Protein AF-A0A941GU88-F1 (afdb_monomer)

Structure (mmCIF, N/CA/C/O backbone):
data_AF-A0A941GU88-F1
#
_entry.id   AF-A0A941GU88-F1
#
loop_
_atom_site.group_PDB
_atom_site.id
_atom_site.type_symbol
_atom_site.label_atom_id
_atom_site.label_alt_id
_atom_site.label_comp_id
_atom_site.label_asym_id
_atom_site.label_entity_id
_atom_site.label_seq_id
_atom_site.pdbx_PDB_ins_code
_atom_site.Cartn_x
_atom_site.Cartn_y
_atom_site.Cartn_z
_atom_site.occupancy
_atom_site.B_iso_or_equiv
_atom_site.auth_seq_id
_atom_site.auth_comp_id
_atom_site.auth_asym_id
_atom_site.auth_atom_id
_atom_site.pdbx_PDB_model_num
ATOM 1 N N . MET A 1 1 ? -29.406 10.572 0.539 1.00 35.41 1 MET A N 1
ATOM 2 C CA . MET A 1 1 ? -28.451 10.526 -0.590 1.00 35.41 1 MET A CA 1
ATOM 3 C C . MET A 1 1 ? -27.058 10.424 0.008 1.00 35.41 1 MET A C 1
ATOM 5 O O . MET A 1 1 ? -26.569 11.418 0.525 1.00 35.41 1 MET A O 1
ATOM 9 N N . ASN A 1 2 ? -26.474 9.225 0.069 1.00 42.28 2 ASN A N 1
ATOM 10 C CA . ASN A 1 2 ? -25.152 9.045 0.674 1.00 42.28 2 ASN A CA 1
ATOM 11 C C . ASN A 1 2 ? -24.099 9.545 -0.313 1.00 42.28 2 ASN A C 1
ATOM 13 O O . ASN A 1 2 ? -23.952 8.981 -1.395 1.00 42.28 2 ASN A O 1
ATOM 17 N N . ALA A 1 3 ? -23.410 10.628 0.042 1.00 50.34 3 ALA A N 1
ATOM 18 C CA . ALA A 1 3 ? -22.250 11.082 -0.702 1.00 50.34 3 ALA A CA 1
ATOM 19 C C . ALA A 1 3 ? -21.208 9.957 -0.683 1.00 50.34 3 ALA A C 1
ATOM 21 O O . ALA A 1 3 ? -20.727 9.547 0.375 1.00 50.34 3 ALA A O 1
ATOM 22 N N . ASN A 1 4 ? -20.902 9.420 -1.858 1.00 61.75 4 ASN A N 1
ATOM 23 C CA . ASN A 1 4 ? -19.800 8.493 -2.050 1.00 61.75 4 ASN A CA 1
ATOM 24 C C . ASN A 1 4 ? -18.497 9.242 -1.720 1.00 61.75 4 ASN A C 1
ATOM 26 O O . ASN A 1 4 ? -17.957 9.951 -2.560 1.00 61.75 4 ASN A O 1
ATOM 30 N N . ASN A 1 5 ? -18.020 9.123 -0.476 1.00 83.12 5 ASN A N 1
ATOM 31 C CA . ASN A 1 5 ? -16.835 9.812 0.058 1.00 83.12 5 ASN A CA 1
ATOM 32 C C . ASN A 1 5 ? -15.508 9.210 -0.442 1.00 83.12 5 ASN A C 1
ATOM 34 O O . ASN A 1 5 ? -14.547 9.064 0.312 1.00 83.12 5 ASN A O 1
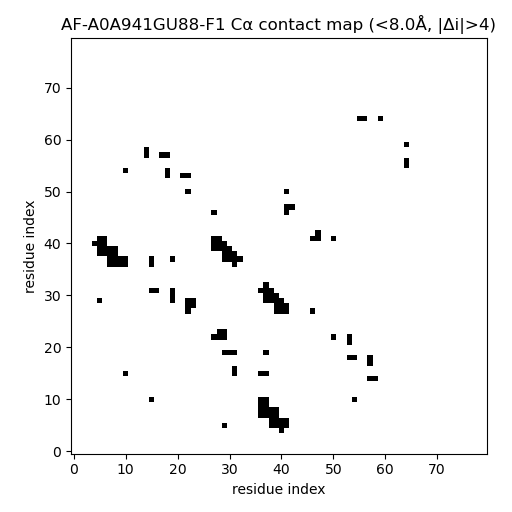ATOM 38 N N . PHE A 1 6 ? -15.444 8.857 -1.721 1.00 87.75 6 PHE A N 1
ATOM 39 C CA . PHE A 1 6 ? -14.198 8.433 -2.336 1.00 87.75 6 PHE A CA 1
ATOM 40 C C . PHE A 1 6 ? -13.259 9.632 -2.498 1.00 87.75 6 PHE A C 1
ATOM 42 O O . PHE A 1 6 ? -13.681 10.753 -2.797 1.00 87.75 6 PHE A O 1
ATOM 49 N N . LYS A 1 7 ? -11.974 9.395 -2.248 1.00 90.38 7 LYS A N 1
ATOM 50 C CA . LYS A 1 7 ? -10.894 10.366 -2.400 1.00 90.38 7 LYS A CA 1
ATOM 51 C C . LYS A 1 7 ? -9.883 9.839 -3.401 1.00 90.38 7 LYS A C 1
ATOM 53 O O . LYS A 1 7 ? -9.505 8.670 -3.357 1.00 90.38 7 LYS A O 1
ATOM 58 N N . GLU A 1 8 ? -9.447 10.723 -4.287 1.00 92.88 8 GLU A N 1
ATOM 59 C CA . GLU A 1 8 ? -8.414 10.424 -5.268 1.00 92.88 8 GLU A CA 1
ATOM 60 C C . GLU A 1 8 ? -7.054 10.241 -4.584 1.00 92.88 8 GLU A C 1
ATOM 62 O O . GLU A 1 8 ? -6.623 11.075 -3.782 1.00 92.88 8 GLU A O 1
ATOM 67 N N . VAL A 1 9 ? -6.352 9.172 -4.947 1.00 92.38 9 VAL A N 1
ATOM 68 C CA . VAL A 1 9 ? -4.992 8.882 -4.499 1.00 92.38 9 VAL A CA 1
ATOM 69 C C . VAL A 1 9 ? -4.023 9.171 -5.642 1.00 92.38 9 VAL A C 1
ATOM 71 O O . VAL A 1 9 ? -4.009 8.495 -6.674 1.00 92.38 9 VAL A O 1
ATOM 74 N N . LYS A 1 10 ? -3.181 10.193 -5.454 1.00 91.19 10 LYS A N 1
ATOM 75 C CA . LYS A 1 10 ? -2.181 10.614 -6.443 1.00 91.19 10 LYS A CA 1
ATOM 76 C C . LYS A 1 10 ? -0.955 9.702 -6.397 1.00 91.19 10 LYS A C 1
ATOM 78 O O . LYS A 1 10 ? -0.036 9.928 -5.618 1.00 91.19 10 LYS A O 1
ATOM 83 N N . ILE A 1 11 ? -0.936 8.696 -7.266 1.00 91.94 11 ILE A N 1
ATOM 84 C CA . ILE A 1 11 ? 0.187 7.767 -7.479 1.00 91.94 11 ILE A CA 1
ATOM 85 C C . ILE A 1 11 ? 0.438 7.572 -8.977 1.00 91.94 11 ILE A C 1
ATOM 87 O O . ILE A 1 11 ? -0.465 7.781 -9.804 1.00 91.94 11 ILE A O 1
ATOM 91 N N . LYS A 1 12 ? 1.665 7.186 -9.357 1.00 91.12 12 LYS A N 1
ATOM 92 C CA . LYS A 1 12 ? 1.962 6.961 -10.778 1.00 91.12 12 LYS A CA 1
ATOM 93 C C . LYS A 1 12 ? 1.220 5.727 -11.291 1.00 91.12 12 LYS A C 1
ATOM 95 O O . LYS A 1 12 ? 0.731 4.882 -10.545 1.00 91.12 12 LYS A O 1
ATOM 100 N N . ARG A 1 13 ? 1.033 5.695 -12.612 1.00 88.19 13 ARG A N 1
ATOM 101 C CA . ARG A 1 13 ? 0.141 4.735 -13.277 1.00 88.19 13 ARG A CA 1
ATOM 102 C C . ARG A 1 13 ? 0.587 3.284 -13.084 1.00 88.19 13 ARG A C 1
ATOM 104 O O . ARG A 1 13 ? -0.273 2.414 -13.018 1.00 88.19 13 ARG A O 1
ATOM 111 N N . ALA A 1 14 ? 1.895 3.042 -13.004 1.00 90.38 14 ALA A N 1
ATOM 112 C CA . ALA A 1 14 ? 2.462 1.704 -12.860 1.00 90.38 14 ALA A CA 1
ATOM 113 C C . ALA A 1 14 ? 2.141 1.087 -11.488 1.00 90.38 14 ALA A C 1
ATOM 115 O O . ALA A 1 14 ? 1.881 -0.107 -11.397 1.00 90.38 14 ALA A O 1
ATOM 116 N N . GLU A 1 15 ? 2.086 1.909 -10.441 1.00 92.06 15 GLU A N 1
ATOM 117 C CA . GLU A 1 15 ? 1.870 1.489 -9.057 1.00 92.06 15 GLU A CA 1
ATOM 118 C C . GLU A 1 15 ? 0.376 1.318 -8.712 1.00 92.06 15 GLU A C 1
ATOM 120 O O . GLU A 1 15 ? 0.037 0.621 -7.756 1.00 92.06 15 GLU A O 1
ATOM 125 N N . ARG A 1 16 ? -0.538 1.904 -9.509 1.00 93.44 16 ARG A N 1
ATOM 126 C CA . ARG A 1 16 ? -1.997 1.905 -9.253 1.00 93.44 16 ARG A CA 1
ATOM 127 C C . ARG A 1 16 ? -2.579 0.525 -9.009 1.00 93.44 16 ARG A C 1
ATOM 129 O O . ARG A 1 16 ? -3.322 0.345 -8.050 1.00 93.44 16 ARG A O 1
ATOM 136 N N . TRP A 1 17 ? -2.248 -0.432 -9.870 1.00 92.62 17 TRP A N 1
ATOM 137 C CA . TRP A 1 17 ? -2.809 -1.778 -9.786 1.00 92.62 17 TRP A CA 1
ATOM 138 C C . TRP A 1 17 ? -2.346 -2.505 -8.532 1.00 92.62 17 TRP A C 1
ATOM 140 O O . TRP A 1 17 ? -3.154 -3.129 -7.855 1.00 92.62 17 TRP A O 1
ATOM 150 N N . GLN A 1 18 ? -1.068 -2.380 -8.182 1.00 95.12 18 GLN A N 1
ATOM 151 C CA . GLN A 1 18 ? -0.536 -3.025 -6.988 1.00 95.12 18 GLN A CA 1
ATOM 152 C C . GLN A 1 18 ? -1.154 -2.436 -5.713 1.00 95.12 18 GLN A C 1
ATOM 154 O O . GLN A 1 18 ? -1.515 -3.190 -4.811 1.00 95.12 18 GLN A O 1
ATOM 159 N N . VAL A 1 19 ? -1.337 -1.110 -5.660 1.00 96.00 19 VAL A N 1
ATOM 160 C CA . VAL A 1 19 ? -2.032 -0.450 -4.543 1.00 96.00 19 VAL A CA 1
ATOM 161 C C . VAL A 1 19 ? -3.490 -0.908 -4.484 1.00 96.00 19 VAL A C 1
ATOM 163 O O . VAL A 1 19 ? -3.951 -1.305 -3.421 1.00 96.00 19 VAL A O 1
ATOM 166 N N . TYR A 1 20 ?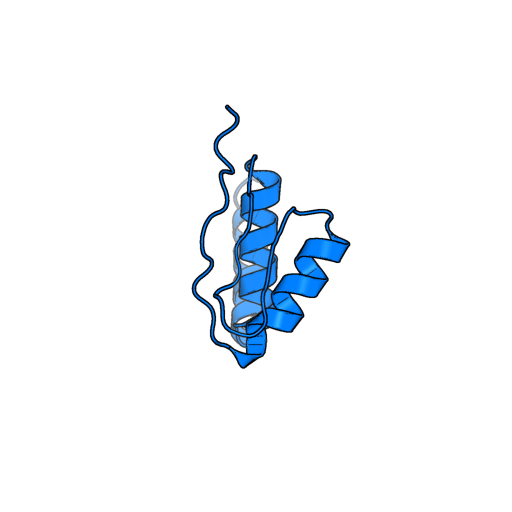 -4.200 -0.915 -5.615 1.00 96.19 20 TYR A N 1
ATOM 167 C CA . TYR A 1 20 ? -5.590 -1.365 -5.700 1.00 96.19 20 TYR A CA 1
ATOM 168 C C . TYR A 1 20 ? -5.778 -2.785 -5.151 1.00 96.19 20 TYR A C 1
ATOM 170 O O . TYR A 1 20 ? -6.590 -2.978 -4.250 1.00 96.19 20 TYR A O 1
ATOM 178 N N . TYR A 1 21 ? -4.987 -3.756 -5.619 1.00 95.81 21 TYR A N 1
ATOM 179 C CA . TYR A 1 21 ? -5.107 -5.141 -5.154 1.00 95.81 21 TYR A CA 1
ATOM 180 C C . TYR A 1 21 ? -4.833 -5.274 -3.654 1.00 95.81 21 TYR A C 1
ATOM 182 O O . TYR A 1 21 ? -5.585 -5.946 -2.954 1.00 95.81 21 TYR A O 1
ATOM 190 N N . ARG A 1 22 ? -3.819 -4.573 -3.130 1.00 97.25 22 ARG A N 1
ATOM 191 C CA . ARG A 1 22 ? -3.542 -4.572 -1.687 1.00 97.25 22 ARG A CA 1
ATOM 192 C C . ARG A 1 22 ? -4.676 -3.966 -0.865 1.00 97.25 22 ARG A C 1
ATOM 194 O O . ARG A 1 22 ? -4.985 -4.478 0.203 1.00 97.25 22 ARG A O 1
ATOM 201 N N . LEU A 1 23 ? -5.307 -2.896 -1.343 1.00 96.38 23 LEU A N 1
ATOM 202 C CA . LEU A 1 23 ? -6.460 -2.308 -0.659 1.00 96.38 23 LEU A CA 1
ATOM 203 C C . LEU A 1 23 ? -7.664 -3.257 -0.661 1.00 96.38 23 LEU A C 1
ATOM 205 O O . LEU A 1 23 ? -8.347 -3.346 0.354 1.00 96.38 23 LEU A O 1
ATOM 209 N N . GLN A 1 24 ? -7.887 -4.003 -1.748 1.00 96.19 24 GLN A N 1
ATOM 210 C CA . GLN A 1 24 ? -8.929 -5.034 -1.795 1.00 96.19 24 GLN A CA 1
ATOM 211 C C . GLN A 1 24 ? -8.671 -6.179 -0.807 1.00 96.19 24 GLN A C 1
ATOM 213 O O . GLN A 1 24 ? -9.601 -6.595 -0.124 1.00 96.19 24 GLN A O 1
ATOM 218 N N . GLU A 1 25 ? -7.427 -6.658 -0.692 1.00 97.00 25 GLU A N 1
ATOM 219 C CA . GLU A 1 25 ? -7.036 -7.685 0.291 1.00 97.00 25 GLU A CA 1
ATOM 220 C C . GLU A 1 25 ? -7.266 -7.238 1.743 1.00 97.00 25 GLU A C 1
ATOM 222 O O . GLU A 1 25 ? -7.509 -8.067 2.615 1.00 97.00 25 GLU A O 1
ATOM 227 N N . LEU A 1 26 ? -7.191 -5.930 2.001 1.00 95.38 26 LEU A N 1
ATOM 228 C CA . LEU A 1 26 ? -7.457 -5.316 3.304 1.00 95.38 26 LEU A CA 1
ATOM 229 C C . LEU A 1 26 ? -8.931 -4.923 3.498 1.00 95.38 26 LEU A C 1
ATOM 231 O O . LEU A 1 26 ? -9.251 -4.256 4.479 1.00 95.38 26 LEU A O 1
ATOM 235 N N . GLU A 1 27 ? -9.808 -5.287 2.557 1.00 94.94 27 GLU A N 1
ATOM 236 C CA . GLU A 1 27 ? -11.235 -4.940 2.553 1.00 94.94 27 GLU A CA 1
ATOM 237 C C . GLU A 1 27 ? -11.503 -3.420 2.589 1.00 94.94 27 GLU A C 1
ATOM 239 O O . GLU A 1 27 ? -12.555 -2.957 3.035 1.00 94.94 27 GLU A O 1
ATOM 244 N N . ILE A 1 28 ? -10.563 -2.615 2.081 1.00 94.69 28 ILE A N 1
ATOM 245 C CA . ILE A 1 28 ? -10.706 -1.161 1.988 1.00 94.69 28 ILE A CA 1
ATOM 246 C C . ILE A 1 28 ? -11.448 -0.819 0.685 1.00 94.69 28 ILE A C 1
ATOM 248 O O . ILE A 1 28 ? -10.946 -1.127 -0.404 1.00 94.69 28 ILE A O 1
ATOM 252 N N . PRO A 1 29 ? -12.614 -0.140 0.741 1.00 95.06 29 PRO A N 1
ATOM 253 C CA . PRO A 1 29 ? -13.375 0.172 -0.462 1.00 95.06 29 PRO A CA 1
ATOM 254 C C . PRO A 1 29 ? -12.588 1.095 -1.398 1.00 95.06 29 PRO A C 1
ATOM 256 O O . PRO A 1 29 ? -12.213 2.214 -1.035 1.00 95.06 29 PRO A O 1
ATOM 259 N N . CYS A 1 30 ? -12.354 0.633 -2.624 1.00 94.69 30 CYS A N 1
ATOM 260 C CA . CYS A 1 30 ? -11.587 1.358 -3.628 1.00 94.69 30 CYS A CA 1
ATOM 261 C C . CYS A 1 30 ? -12.041 1.025 -5.054 1.00 94.69 30 CYS A C 1
ATOM 263 O O . CYS A 1 30 ? -12.591 -0.043 -5.317 1.00 94.69 30 CYS A O 1
ATOM 265 N N . ASN A 1 31 ? -11.783 1.951 -5.974 1.00 93.69 31 ASN A N 1
ATOM 266 C CA . ASN A 1 31 ? -12.058 1.828 -7.399 1.00 93.69 31 ASN A CA 1
ATOM 267 C C . ASN A 1 31 ? -10.820 2.234 -8.200 1.00 93.69 31 ASN A C 1
ATOM 269 O O . ASN A 1 31 ? -10.203 3.260 -7.925 1.00 93.69 31 ASN A O 1
ATOM 273 N N . CYS A 1 32 ? -10.469 1.450 -9.220 1.00 91.31 32 CYS A N 1
ATOM 274 C CA . CYS A 1 32 ? -9.360 1.772 -10.119 1.00 91.31 32 CYS A CA 1
ATOM 275 C C . CYS A 1 32 ? -9.710 1.453 -11.585 1.00 91.31 32 CYS A C 1
ATOM 277 O O . CYS A 1 32 ? -9.252 0.448 -12.134 1.00 91.31 32 CYS A O 1
ATOM 279 N N . PRO A 1 33 ? -10.528 2.285 -12.252 1.00 86.69 33 PRO A N 1
ATOM 280 C CA . PRO A 1 33 ? -10.816 2.120 -13.675 1.00 86.69 33 PRO A CA 1
ATOM 281 C C . PRO A 1 33 ? -9.553 2.345 -14.523 1.00 86.69 33 PRO A C 1
ATOM 283 O O . PRO A 1 33 ? -8.722 3.193 -14.205 1.00 86.69 33 PRO A O 1
ATOM 286 N N . SER A 1 34 ? -9.411 1.644 -15.654 1.00 81.06 34 SER A N 1
ATOM 287 C CA . SER A 1 34 ? -8.156 1.566 -16.436 1.00 81.06 34 SER A CA 1
ATOM 288 C C . SER A 1 34 ? -7.563 2.909 -16.912 1.00 81.06 34 SER A C 1
ATOM 290 O O . SER A 1 34 ? -6.360 2.992 -17.186 1.00 81.06 34 SER A O 1
ATOM 292 N N . ASN A 1 35 ? -8.386 3.959 -17.002 1.00 82.62 35 ASN A N 1
ATOM 293 C CA . ASN A 1 35 ? -7.993 5.315 -17.406 1.00 82.62 35 ASN A CA 1
ATOM 294 C C . ASN A 1 35 ? -8.301 6.391 -16.353 1.00 82.62 35 ASN A C 1
ATOM 296 O O . ASN A 1 35 ? -8.153 7.577 -16.638 1.00 82.62 35 ASN A O 1
ATOM 300 N N . GLN A 1 36 ? -8.704 6.003 -15.147 1.00 85.56 36 GLN A N 1
ATOM 301 C CA . GLN A 1 36 ? -9.003 6.936 -14.063 1.00 85.56 36 GLN A CA 1
ATOM 302 C C . GLN A 1 36 ? -7.980 6.775 -12.929 1.00 85.56 36 GLN A C 1
ATOM 304 O O . GLN A 1 36 ? -7.233 5.786 -12.888 1.00 85.56 36 GLN A O 1
ATOM 309 N N . PRO A 1 37 ? -7.820 7.795 -12.073 1.00 90.38 37 PRO A N 1
ATOM 310 C CA . PRO A 1 37 ? -7.008 7.656 -10.875 1.00 90.38 37 PRO A CA 1
ATOM 311 C C . PRO A 1 37 ? -7.618 6.625 -9.915 1.00 90.38 37 PRO A C 1
ATOM 313 O O . PRO A 1 37 ? -8.786 6.258 -10.027 1.00 90.38 37 PRO A O 1
ATOM 316 N N . LEU A 1 38 ? -6.795 6.144 -8.985 1.00 94.06 38 LEU A N 1
ATOM 317 C CA . LEU A 1 38 ? -7.260 5.290 -7.900 1.00 94.06 38 LEU A CA 1
ATOM 318 C C . LEU A 1 38 ? -8.104 6.135 -6.943 1.00 94.06 38 LEU A C 1
ATOM 320 O O . LEU A 1 38 ? -7.652 7.175 -6.465 1.00 94.06 38 LEU A O 1
ATOM 324 N N . GLU A 1 39 ? -9.300 5.660 -6.636 1.00 95.12 39 GLU A N 1
ATOM 325 C CA . GLU A 1 39 ? -10.217 6.270 -5.685 1.00 95.12 39 GLU A CA 1
ATOM 326 C C . GLU A 1 39 ? -10.392 5.350 -4.481 1.00 95.12 39 GLU A C 1
ATOM 328 O O . GLU A 1 39 ? -10.614 4.151 -4.640 1.00 95.12 39 GLU A O 1
ATOM 333 N N . VAL A 1 40 ? -10.303 5.894 -3.268 1.00 94.44 40 VAL A N 1
ATOM 334 C CA . VAL A 1 40 ? -10.377 5.114 -2.024 1.00 94.44 40 VAL A CA 1
ATOM 335 C C . VAL A 1 40 ? -11.316 5.782 -1.036 1.00 94.44 40 VAL A C 1
ATOM 337 O O . VAL A 1 40 ? -11.334 7.006 -0.905 1.00 94.44 40 VAL A O 1
ATOM 340 N N . LYS A 1 41 ? -12.083 4.978 -0.309 1.00 94.44 41 LYS A N 1
ATOM 341 C CA . LYS A 1 41 ? -12.920 5.425 0.798 1.00 94.44 41 LYS A CA 1
ATOM 342 C C . LYS A 1 41 ? -12.250 5.046 2.121 1.00 94.44 41 LYS A C 1
ATOM 344 O O . LYS A 1 41 ? -12.243 3.884 2.512 1.00 94.44 41 LYS A O 1
ATOM 349 N N . ALA A 1 42 ? -11.674 6.030 2.806 1.00 90.56 42 ALA A N 1
ATOM 350 C CA . ALA A 1 42 ? -11.069 5.853 4.126 1.00 90.56 42 ALA A CA 1
ATOM 351 C C . ALA A 1 42 ? -11.995 6.439 5.201 1.00 90.56 42 ALA A C 1
ATOM 353 O O . ALA A 1 42 ? -11.869 7.600 5.581 1.00 90.56 42 ALA A O 1
ATOM 354 N N . ASP A 1 43 ? -12.957 5.638 5.661 1.00 89.00 43 ASP A N 1
ATOM 355 C CA . ASP A 1 43 ? -14.010 6.091 6.587 1.00 89.00 43 ASP A CA 1
ATOM 356 C C . ASP A 1 43 ? -13.546 6.222 8.048 1.00 89.00 43 ASP A C 1
ATOM 358 O O . ASP A 1 43 ? -14.276 6.740 8.891 1.00 89.00 43 ASP A O 1
ATOM 362 N N . ASN A 1 44 ? -12.350 5.731 8.375 1.00 90.69 44 ASN A N 1
ATOM 363 C CA . ASN A 1 44 ? -11.803 5.760 9.726 1.00 90.69 44 ASN A CA 1
ATOM 364 C C . ASN A 1 44 ? -10.270 5.886 9.713 1.00 90.69 44 ASN A C 1
ATOM 366 O O . ASN A 1 44 ? -9.619 5.713 8.679 1.00 90.69 44 ASN A O 1
ATOM 370 N N . ALA A 1 45 ? -9.699 6.183 10.883 1.00 92.69 45 ALA A N 1
ATOM 371 C CA . ALA A 1 45 ? -8.261 6.383 11.047 1.00 92.69 45 ALA A CA 1
ATOM 372 C C . ALA A 1 45 ? -7.443 5.144 10.646 1.00 92.69 45 ALA A C 1
ATOM 374 O O . ALA A 1 45 ? -6.411 5.284 9.997 1.00 92.69 45 ALA A O 1
ATOM 375 N N . THR A 1 46 ? -7.922 3.938 10.962 1.00 93.81 46 THR A N 1
ATOM 376 C CA . THR A 1 46 ? -7.248 2.685 10.595 1.00 93.81 46 THR A CA 1
ATOM 377 C C . THR A 1 46 ? -7.142 2.532 9.081 1.00 93.81 46 THR A C 1
ATOM 379 O O . THR A 1 46 ? -6.045 2.317 8.574 1.00 93.81 46 THR A O 1
ATOM 382 N N . ALA A 1 47 ? -8.242 2.729 8.349 1.00 93.62 47 ALA A N 1
ATOM 383 C CA . ALA A 1 47 ? -8.259 2.670 6.889 1.00 93.62 47 ALA A CA 1
ATOM 384 C C . ALA A 1 47 ? -7.344 3.740 6.266 1.00 93.62 47 ALA A C 1
ATOM 386 O O . ALA A 1 47 ? -6.654 3.471 5.284 1.00 93.62 47 ALA A O 1
ATOM 387 N N . ALA A 1 48 ? -7.286 4.939 6.858 1.00 93.62 48 ALA A N 1
ATOM 388 C CA . ALA A 1 48 ? -6.383 5.999 6.412 1.00 93.62 48 ALA A CA 1
ATOM 389 C C . ALA A 1 48 ? -4.901 5.630 6.619 1.00 93.62 48 ALA A C 1
ATOM 391 O O . ALA A 1 48 ? -4.086 5.815 5.714 1.00 93.62 48 ALA A O 1
ATOM 392 N N . ILE A 1 49 ? -4.554 5.062 7.779 1.00 93.31 49 ILE A N 1
ATOM 393 C CA . ILE A 1 49 ? -3.191 4.604 8.090 1.00 93.31 49 ILE A CA 1
ATOM 394 C C . ILE A 1 49 ? -2.795 3.429 7.189 1.00 93.31 49 ILE A C 1
ATOM 396 O O . ILE A 1 49 ? -1.683 3.405 6.662 1.00 93.31 49 ILE A O 1
ATOM 400 N N . GLN A 1 50 ? -3.698 2.472 6.971 1.00 94.31 50 GLN A N 1
ATOM 401 C CA . GLN A 1 50 ? -3.468 1.336 6.079 1.00 94.31 50 GLN A CA 1
ATOM 402 C C . GLN A 1 50 ? -3.259 1.793 4.635 1.00 94.31 50 GLN A C 1
ATOM 404 O O . GLN A 1 50 ? -2.296 1.361 4.006 1.00 94.31 50 GLN A O 1
ATOM 409 N N . LEU A 1 51 ? -4.088 2.714 4.130 1.00 95.62 51 LEU A N 1
ATOM 410 C CA . LEU A 1 51 ? -3.906 3.312 2.808 1.00 95.62 51 LEU A CA 1
ATOM 411 C C . LEU A 1 51 ? -2.523 3.957 2.673 1.00 95.62 51 LEU A C 1
ATOM 413 O O . LEU A 1 51 ? -1.805 3.684 1.711 1.00 95.62 51 LEU A O 1
ATOM 417 N N . TRP A 1 52 ? -2.135 4.783 3.645 1.00 93.94 52 TRP A N 1
ATOM 418 C CA . TRP A 1 52 ? -0.822 5.422 3.654 1.00 93.94 52 TRP A CA 1
ATOM 419 C C . TRP A 1 52 ? 0.316 4.392 3.659 1.00 93.94 52 TRP A C 1
ATOM 421 O O . TRP A 1 52 ? 1.246 4.502 2.862 1.00 93.94 52 TRP A O 1
ATOM 431 N N . SER A 1 53 ? 0.206 3.356 4.495 1.00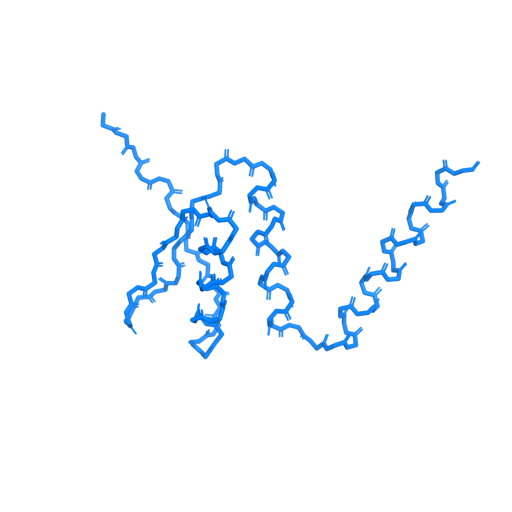 93.31 53 SER A N 1
ATOM 432 C CA . SER A 1 53 ? 1.194 2.278 4.594 1.00 93.31 53 SER A CA 1
ATOM 433 C C . SER A 1 53 ? 1.334 1.506 3.279 1.00 93.31 53 SER A C 1
ATOM 435 O O . SER A 1 53 ? 2.452 1.292 2.814 1.00 93.31 53 SER A O 1
ATOM 437 N N . VAL A 1 54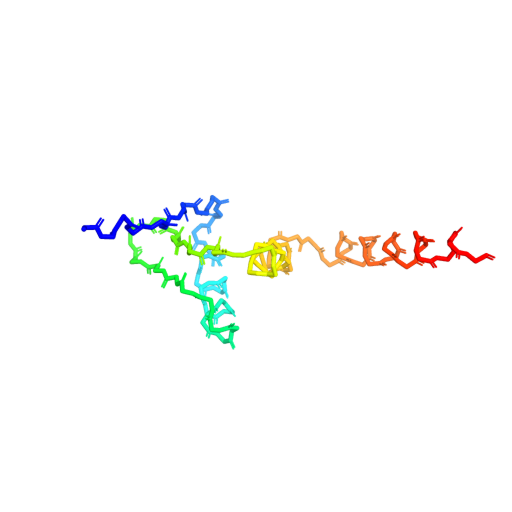 ? 0.220 1.145 2.633 1.00 95.62 54 VAL A N 1
ATOM 438 C CA . VAL A 1 54 ? 0.219 0.442 1.339 1.00 95.62 54 VAL A CA 1
ATOM 439 C C . VAL A 1 54 ? 0.874 1.289 0.253 1.00 95.62 54 VAL A C 1
ATOM 441 O O . VAL A 1 54 ? 1.731 0.786 -0.472 1.00 95.62 54 VAL A O 1
ATOM 444 N N . VAL A 1 55 ? 0.501 2.570 0.146 1.00 95.19 55 VAL A N 1
ATOM 445 C CA . VAL A 1 55 ? 1.105 3.481 -0.837 1.00 95.19 55 VAL A CA 1
ATOM 446 C C . VAL A 1 55 ? 2.610 3.555 -0.608 1.00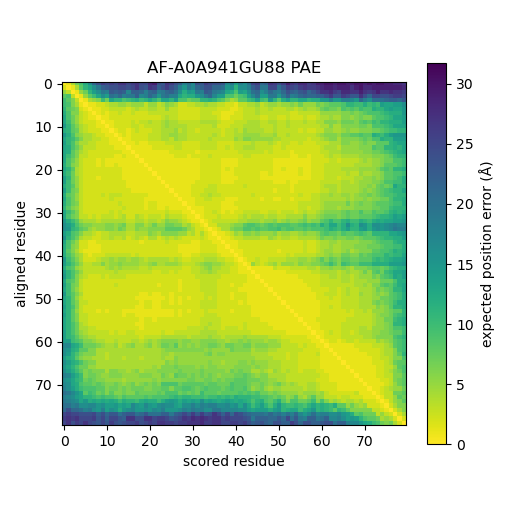 95.19 55 VAL A C 1
ATOM 448 O O . VAL A 1 55 ? 3.370 3.287 -1.533 1.00 95.19 55 VAL A O 1
ATOM 451 N N . LYS A 1 56 ? 3.034 3.809 0.634 1.00 93.50 56 LYS A N 1
ATOM 452 C CA . LYS A 1 56 ? 4.447 3.921 0.998 1.00 93.50 56 LYS A CA 1
ATOM 453 C C . LYS A 1 56 ? 5.235 2.656 0.653 1.00 93.50 56 LYS A C 1
ATOM 455 O O . LYS A 1 56 ? 6.282 2.745 0.024 1.00 93.50 56 LYS A O 1
ATOM 460 N N . GLN A 1 57 ? 4.720 1.476 1.005 1.00 93.00 57 GLN A N 1
ATOM 461 C CA . GLN A 1 57 ? 5.374 0.188 0.732 1.00 93.00 57 GLN A CA 1
ATOM 462 C C . GLN A 1 57 ? 5.608 -0.083 -0.759 1.00 93.00 57 GLN A C 1
ATOM 464 O O . GLN A 1 57 ? 6.527 -0.822 -1.106 1.00 93.00 57 GLN A O 1
ATOM 469 N N . ILE A 1 58 ? 4.772 0.479 -1.632 1.00 93.31 58 ILE A N 1
ATOM 470 C CA . ILE A 1 58 ? 4.839 0.256 -3.079 1.00 93.31 58 ILE A CA 1
ATOM 471 C C . ILE A 1 58 ? 5.656 1.351 -3.775 1.00 93.31 58 ILE A C 1
ATOM 473 O O . ILE A 1 58 ? 6.346 1.064 -4.752 1.00 93.31 58 ILE A O 1
ATOM 477 N N . THR A 1 59 ? 5.581 2.599 -3.303 1.00 92.81 59 THR A N 1
ATOM 478 C CA . THR A 1 59 ? 6.227 3.740 -3.969 1.00 9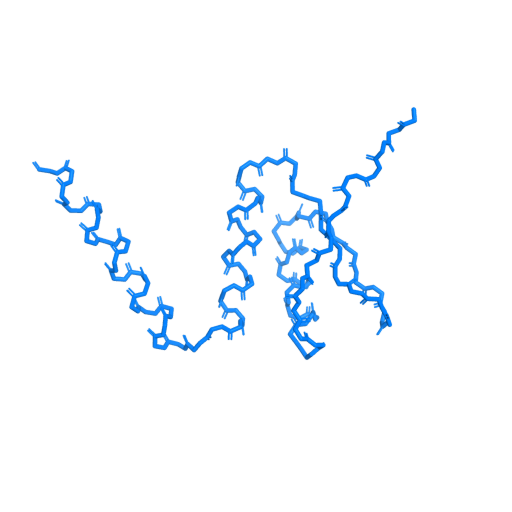2.81 59 THR A CA 1
ATOM 479 C C . THR A 1 59 ? 7.642 4.018 -3.490 1.00 92.81 59 THR A C 1
ATOM 481 O O . THR A 1 59 ? 8.433 4.580 -4.250 1.00 92.81 59 THR A O 1
ATOM 484 N N . ASP A 1 60 ? 7.960 3.667 -2.246 1.00 92.31 60 ASP A N 1
ATOM 485 C CA . ASP A 1 60 ? 9.226 4.043 -1.632 1.00 92.31 60 ASP A CA 1
ATOM 486 C C . ASP A 1 60 ? 10.299 2.981 -1.859 1.00 92.31 60 ASP A C 1
ATOM 488 O O . ASP A 1 60 ? 10.035 1.794 -2.067 1.00 92.31 60 ASP A O 1
ATOM 492 N N . SER A 1 61 ? 11.559 3.410 -1.797 1.00 91.38 61 SER A N 1
ATOM 493 C CA . SER A 1 61 ? 12.666 2.466 -1.844 1.00 91.38 61 SER A CA 1
ATOM 494 C C . SER A 1 61 ? 12.681 1.597 -0.584 1.00 91.38 61 SER A C 1
ATOM 496 O O . SER A 1 61 ? 12.287 2.019 0.504 1.00 91.38 61 SER A O 1
ATOM 498 N N . ARG A 1 62 ? 13.233 0.388 -0.702 1.00 89.31 62 ARG A N 1
ATOM 499 C CA . ARG A 1 62 ? 13.460 -0.481 0.461 1.00 89.31 62 ARG A CA 1
ATOM 500 C C . ARG A 1 62 ? 14.244 0.210 1.579 1.00 89.31 62 ARG A C 1
ATOM 502 O O . ARG A 1 62 ? 13.961 -0.044 2.741 1.00 89.31 62 ARG A O 1
ATOM 509 N N . PHE A 1 63 ? 15.222 1.045 1.229 1.00 92.88 63 PHE A N 1
ATOM 510 C CA . PHE A 1 63 ? 16.021 1.781 2.205 1.00 92.88 63 PHE A CA 1
ATOM 511 C C . PHE A 1 63 ? 15.153 2.754 3.013 1.00 92.88 63 PHE A C 1
ATOM 513 O O . PHE A 1 63 ? 15.201 2.740 4.238 1.00 92.88 63 PHE A O 1
ATOM 520 N N . GLU A 1 64 ? 14.293 3.519 2.336 1.00 92.81 64 GLU A N 1
ATOM 521 C CA . GLU A 1 64 ? 13.354 4.447 2.981 1.00 92.81 64 GLU A CA 1
ATOM 522 C C . GLU A 1 64 ? 12.372 3.721 3.910 1.00 92.81 64 GLU A C 1
ATOM 524 O O . GLU A 1 64 ? 12.072 4.203 5.002 1.00 92.81 64 GLU A O 1
ATOM 529 N N . LEU A 1 65 ? 11.894 2.540 3.504 1.00 91.75 65 LEU A N 1
ATOM 530 C CA . LEU A 1 65 ? 10.995 1.723 4.321 1.00 91.75 65 LEU A CA 1
ATOM 531 C C . LEU A 1 65 ? 11.678 1.195 5.586 1.00 91.75 65 LEU A C 1
ATOM 533 O O . LEU A 1 65 ? 11.088 1.262 6.662 1.00 91.75 65 LEU A O 1
ATOM 537 N N . VAL A 1 66 ? 12.913 0.699 5.469 1.00 92.19 66 VAL A N 1
ATOM 538 C CA . VAL A 1 66 ? 13.698 0.220 6.619 1.00 92.19 66 VAL A CA 1
ATOM 539 C C . VAL A 1 66 ? 13.988 1.367 7.582 1.00 92.19 66 VAL A C 1
ATOM 541 O O . VAL A 1 66 ? 13.652 1.261 8.757 1.00 92.19 66 VAL A O 1
ATOM 544 N N . ASN A 1 67 ? 14.503 2.487 7.073 1.00 93.31 67 ASN A N 1
ATOM 545 C CA . ASN A 1 67 ? 14.797 3.670 7.880 1.00 93.31 67 ASN A CA 1
ATOM 546 C C . ASN A 1 67 ? 13.543 4.200 8.601 1.00 93.31 67 ASN A C 1
ATOM 548 O O . ASN A 1 67 ? 13.597 4.627 9.751 1.00 93.31 67 ASN A O 1
ATOM 552 N N . TRP A 1 68 ? 12.377 4.155 7.950 1.00 89.75 68 TRP A N 1
ATOM 553 C CA . TRP A 1 68 ? 11.122 4.535 8.594 1.00 89.75 68 TRP A CA 1
ATOM 554 C C . TRP A 1 68 ? 10.734 3.586 9.738 1.00 89.75 68 TRP A C 1
ATOM 556 O O . TRP A 1 68 ? 10.366 4.057 10.814 1.00 89.75 68 TRP A O 1
ATOM 566 N N . LEU A 1 69 ? 10.844 2.269 9.533 1.00 89.00 69 LEU A N 1
ATOM 567 C CA . LEU A 1 69 ? 10.561 1.276 10.575 1.00 89.00 69 LEU A CA 1
ATOM 568 C C . LEU A 1 69 ? 11.504 1.421 11.776 1.00 89.00 69 LEU A C 1
ATOM 570 O O . LEU A 1 69 ? 11.048 1.351 12.916 1.00 89.00 69 LEU A O 1
ATOM 574 N N . GLU A 1 70 ? 12.790 1.672 11.526 1.00 92.75 70 GLU A N 1
ATOM 575 C CA . GLU A 1 70 ? 13.787 1.930 12.571 1.00 92.75 70 GLU A CA 1
ATOM 576 C C . GLU A 1 70 ? 13.393 3.139 13.426 1.00 92.75 70 GLU A C 1
ATOM 578 O O . GLU A 1 70 ? 13.302 3.018 14.648 1.00 92.75 70 GLU A O 1
ATOM 583 N N . ARG A 1 71 ? 13.017 4.258 12.794 1.00 89.25 71 ARG A N 1
ATOM 584 C CA . ARG A 1 71 ? 12.536 5.456 13.502 1.00 89.25 71 ARG A CA 1
ATOM 585 C C . ARG A 1 71 ? 11.269 5.195 14.316 1.00 89.25 71 ARG A C 1
ATOM 587 O O . ARG A 1 71 ? 11.140 5.694 15.429 1.00 89.25 71 ARG A O 1
ATOM 594 N N . CYS A 1 72 ? 10.326 4.411 13.792 1.00 86.00 72 CYS A N 1
ATOM 595 C CA . CYS A 1 72 ? 9.135 4.019 14.551 1.00 86.00 72 CYS A CA 1
ATOM 596 C C . CYS A 1 72 ? 9.488 3.195 15.795 1.00 86.00 72 CYS A C 1
ATOM 598 O O . CYS A 1 72 ? 8.860 3.359 16.840 1.00 86.00 72 CYS A O 1
ATOM 600 N N . TRP A 1 73 ? 10.489 2.319 15.706 1.00 87.62 73 TRP A N 1
ATOM 601 C CA . TRP A 1 73 ? 10.955 1.556 16.860 1.00 87.62 73 TRP A CA 1
ATOM 602 C C . TRP A 1 73 ? 11.705 2.402 17.884 1.00 87.62 73 TRP A C 1
ATOM 604 O O . TRP A 1 73 ? 11.591 2.115 19.073 1.00 87.62 73 TRP A O 1
ATOM 614 N N . GLU A 1 74 ? 12.444 3.424 17.460 1.00 92.19 74 GLU A N 1
ATOM 615 C CA . GLU A 1 74 ? 13.113 4.365 18.364 1.00 92.19 74 GLU A CA 1
ATOM 616 C C . GLU A 1 74 ? 12.110 5.199 19.163 1.00 92.19 74 GLU A C 1
ATOM 618 O O . GLU A 1 74 ? 12.220 5.262 20.384 1.00 92.19 74 GLU A O 1
ATOM 623 N N . LEU A 1 75 ? 11.069 5.729 18.512 1.00 85.56 75 LEU A N 1
ATOM 624 C CA . LEU A 1 75 ? 10.010 6.488 19.190 1.00 85.56 75 LEU A CA 1
ATOM 625 C C . L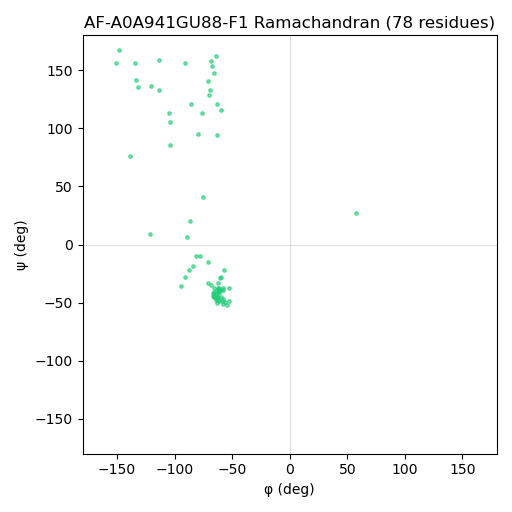EU A 1 75 ? 9.318 5.668 20.291 1.00 85.56 75 LEU A C 1
ATOM 627 O O . LEU A 1 75 ? 9.069 6.172 21.379 1.00 85.56 75 LEU A O 1
ATOM 631 N N . ASN A 1 76 ? 9.082 4.376 20.047 1.00 77.06 76 ASN A N 1
ATOM 632 C CA . ASN A 1 76 ? 8.503 3.476 21.049 1.00 77.06 76 ASN A CA 1
ATOM 633 C C . ASN A 1 76 ? 9.465 3.134 22.205 1.00 77.06 76 ASN A C 1
ATOM 635 O O . ASN A 1 76 ? 9.033 2.568 23.209 1.00 77.06 76 ASN A O 1
ATOM 639 N N . ARG A 1 77 ? 10.773 3.397 22.069 1.00 74.75 77 ARG A N 1
ATOM 640 C CA . ARG A 1 77 ? 11.763 3.152 23.134 1.00 74.75 77 ARG A CA 1
ATOM 641 C C . ARG A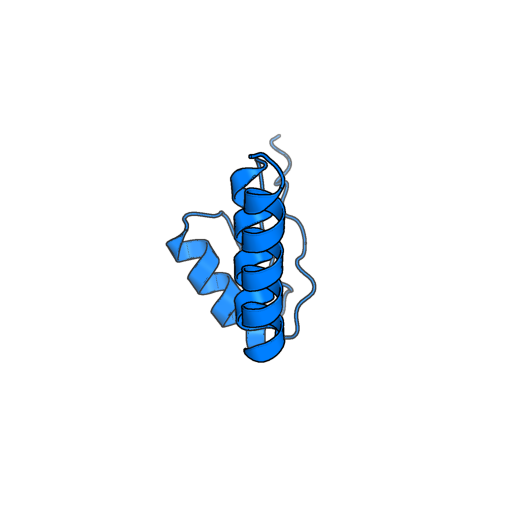 1 77 ? 11.903 4.327 24.096 1.00 74.75 77 ARG A C 1
ATOM 643 O O . ARG A 1 77 ? 12.342 4.095 25.215 1.00 74.75 77 ARG A O 1
ATOM 650 N N . GLU A 1 78 ? 11.535 5.536 23.684 1.00 58.88 78 GLU A N 1
ATOM 651 C CA . GLU A 1 78 ? 11.611 6.748 24.514 1.00 58.88 78 GLU A CA 1
ATOM 652 C C . GLU A 1 78 ? 10.419 6.899 25.479 1.00 58.8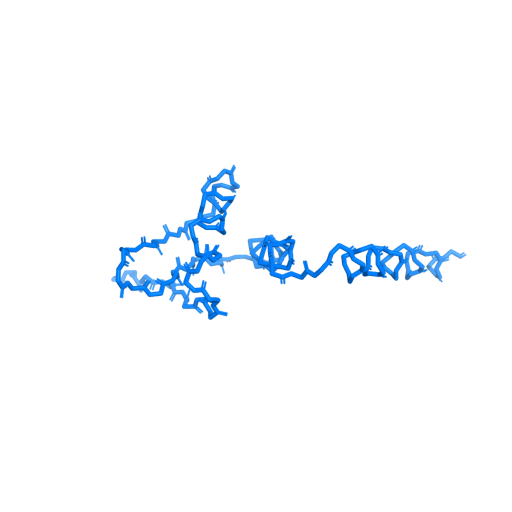8 78 GLU A C 1
ATOM 654 O O . GLU A 1 78 ? 10.468 7.716 26.393 1.00 58.88 78 GLU A O 1
ATOM 659 N N . GLU A 1 79 ? 9.373 6.077 25.338 1.00 57.88 79 GLU A N 1
ATOM 660 C CA . GLU A 1 79 ? 8.244 5.993 26.282 1.00 57.88 79 GLU A CA 1
ATOM 661 C C . GLU A 1 79 ? 8.488 5.013 27.455 1.00 57.88 79 GLU A C 1
ATOM 663 O O . GLU A 1 79 ? 7.541 4.549 28.097 1.00 57.88 79 GLU A O 1
ATOM 668 N N . LYS A 1 80 ? 9.750 4.675 27.748 1.00 46.16 80 LYS A N 1
ATOM 669 C CA . LYS A 1 80 ? 10.155 3.805 28.864 1.00 46.16 80 LYS A CA 1
ATOM 670 C C . LYS A 1 80 ? 11.093 4.514 29.829 1.00 46.16 80 LYS A C 1
ATOM 672 O O . LYS A 1 80 ? 10.919 4.281 31.045 1.00 46.16 80 LYS A O 1
#

Radius of gyration: 14.84 Å; Cα contacts (8 Å, |Δi|>4): 71; chains: 1; bounding box: 44×19×46 Å

pLDDT: mean 88.03, std 12.64, range [35.41, 97.25]

Secondary structure (DSSP, 8-state):
------EEE---TTTHHHHHHHHHHTT--EE--TTS-EEE---SHHHHHHHHHHHHHHHS-HHHHHHHHHHHHHHTTTT-

Foldseek 3Di:
DDPPPWDFDDDDLVLQVQLVVQCVVVVWDWDDDNPDGIITDQPDPVSVVSSVVSRCVRPDDPVVVVVVVVVVVVVVVVVD

Sequence (80 aa):
MNANNFKEVKIKRAERWQVYYRLQELEIPCNCPSNQPLEVKADNATAAIQLWSVVKQITDSRFELVNWLERCWELNREEK

Nearest PDB structures (foldseek):
  3u1k-assembly2_B  TM=6.163E-01  e=7.482E-01  Homo sapiens
  4aim-assembly1_A-3  TM=6.431E-01  e=9.102E-01  Caulobacter vibrioides CB15
  6ve4-assembly1_A  TM=4.510E-01  e=4.736E-01  Pseudomonas aeruginosa PAO1
  6ve2-assembly1_A  TM=4.782E-01  e=1.262E+00  Pseudomonas aeruginosa PAO1
  6trs-assembly2_B  TM=5.862E-01  e=9.560E+00  Thermochaetoides thermophila DSM 1495

Mean predicted aligned error: 6.0 Å

InterPro domains:
  IPR054637 Asr1405/Asl0597-like [NF045598] (9-73)
  IPR054637 Asr1405/Asl0597-like [PF28237] (9-73)

Solvent-accessible surface area (backbone atoms only — not comparable to full-atom values): 4891 Å² total; per-residue (Å²): 133,84,76,81,70,59,42,80,52,95,67,60,79,85,54,45,61,62,45,50,53,52,34,52,78,68,73,43,56,67,49,69,55,99,89,53,69,37,29,36,42,55,91,46,70,66,50,45,52,50,52,52,49,49,48,46,71,70,74,47,54,71,66,59,52,50,55,49,52,52,52,56,55,51,61,66,57,73,80,113

Organism: NCBI:txid1521640